Protein AF-A0A166BDX4-F1 (afdb_monomer_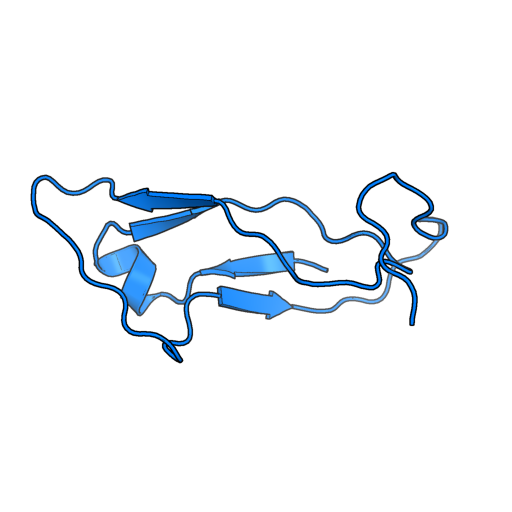lite)

Structure (mmCIF, N/CA/C/O backbone):
data_AF-A0A166BDX4-F1
#
_entry.id   AF-A0A166BDX4-F1
#
loop_
_atom_site.group_PDB
_atom_site.id
_atom_site.type_symbol
_atom_site.label_atom_id
_atom_site.label_alt_id
_atom_site.label_comp_id
_atom_site.label_asym_id
_atom_site.label_entity_id
_atom_site.label_seq_id
_atom_site.pdbx_PDB_ins_code
_atom_site.Cartn_x
_atom_site.Cartn_y
_atom_site.Cartn_z
_atom_site.occupancy
_atom_site.B_iso_or_equiv
_atom_site.auth_seq_id
_atom_site.auth_comp_id
_atom_site.auth_asym_id
_atom_site.auth_atom_id
_atom_site.pdbx_PDB_model_num
ATOM 1 N N . MET A 1 1 ? 9.147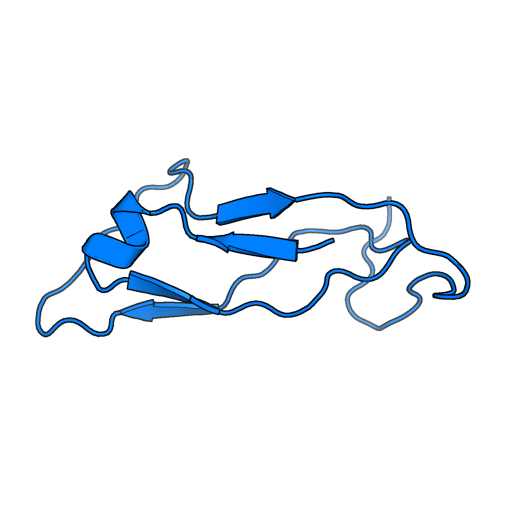 -1.707 -6.816 1.00 91.00 1 MET A N 1
ATOM 2 C CA . MET A 1 1 ? 9.031 -1.523 -5.341 1.00 91.00 1 MET A CA 1
ATOM 3 C C . MET A 1 1 ? 7.814 -2.268 -4.807 1.00 91.00 1 MET A C 1
ATOM 5 O O . MET A 1 1 ? 6.891 -2.518 -5.570 1.00 91.00 1 MET A O 1
ATOM 9 N N . LEU A 1 2 ? 7.776 -2.600 -3.514 1.00 94.31 2 LEU A N 1
ATOM 10 C CA . LEU A 1 2 ? 6.565 -3.098 -2.849 1.00 94.31 2 LEU A CA 1
ATOM 11 C C . LEU A 1 2 ? 6.101 -2.102 -1.791 1.00 94.31 2 LEU A C 1
ATOM 13 O O . LEU A 1 2 ? 6.876 -1.739 -0.913 1.00 94.31 2 LEU A O 1
ATOM 17 N N . TYR A 1 3 ? 4.829 -1.721 -1.824 1.00 96.00 3 TYR A N 1
ATOM 18 C CA . TYR A 1 3 ? 4.209 -0.953 -0.747 1.00 96.00 3 TYR A CA 1
ATOM 19 C C . TYR A 1 3 ? 3.454 -1.913 0.168 1.00 96.00 3 TYR A C 1
ATOM 21 O O . TYR A 1 3 ? 2.720 -2.777 -0.302 1.00 96.00 3 TYR A O 1
ATOM 29 N N . LYS A 1 4 ? 3.670 -1.833 1.481 1.00 95.56 4 LYS A N 1
ATOM 30 C CA . LYS A 1 4 ? 3.003 -2.715 2.450 1.00 95.56 4 LYS A CA 1
ATOM 31 C C . LYS A 1 4 ? 2.391 -1.910 3.591 1.00 95.56 4 LYS A C 1
ATOM 33 O O . LYS A 1 4 ? 2.986 -0.914 4.004 1.00 95.56 4 LYS A O 1
ATOM 38 N N . PRO A 1 5 ? 1.230 -2.326 4.127 1.00 96.12 5 PRO A N 1
ATOM 39 C CA . PRO A 1 5 ? 0.661 -1.684 5.302 1.00 96.12 5 PRO A CA 1
ATOM 40 C C . PRO A 1 5 ? 1.578 -1.878 6.511 1.00 96.12 5 PRO A C 1
ATOM 42 O O . PRO A 1 5 ? 2.301 -2.873 6.627 1.00 96.12 5 PRO A O 1
ATOM 45 N N . ARG A 1 6 ? 1.510 -0.949 7.465 1.00 95.44 6 ARG A N 1
ATOM 46 C CA . ARG A 1 6 ? 2.120 -1.175 8.781 1.00 95.44 6 ARG A CA 1
ATOM 47 C C . ARG A 1 6 ? 1.317 -2.227 9.540 1.00 95.44 6 ARG A C 1
ATOM 49 O O . ARG A 1 6 ? 0.090 -2.196 9.528 1.00 95.44 6 ARG A O 1
ATOM 56 N N . SER A 1 7 ? 2.004 -3.115 10.264 1.00 96.00 7 SER A N 1
ATOM 57 C CA . SER A 1 7 ? 1.341 -4.217 10.982 1.00 96.00 7 SER A CA 1
ATOM 58 C C . SER A 1 7 ? 0.260 -3.733 11.956 1.00 96.00 7 SER A C 1
ATOM 60 O O . SER A 1 7 ? -0.777 -4.372 12.058 1.00 96.00 7 SER A O 1
ATOM 62 N N . THR A 1 8 ? 0.445 -2.581 12.613 1.00 95.25 8 THR A N 1
ATOM 63 C CA . THR A 1 8 ? -0.578 -1.981 13.488 1.00 95.25 8 THR A CA 1
ATOM 64 C C . THR A 1 8 ? -1.892 -1.709 12.755 1.00 95.25 8 THR A C 1
ATOM 66 O O . THR A 1 8 ? -2.939 -2.060 13.278 1.00 95.25 8 THR A O 1
ATOM 69 N N . LEU A 1 9 ? -1.837 -1.147 11.542 1.00 95.38 9 LEU A N 1
ATOM 70 C CA . LEU A 1 9 ? -3.027 -0.856 10.739 1.00 95.38 9 LEU A CA 1
ATOM 71 C C . LEU A 1 9 ? -3.731 -2.156 10.326 1.00 95.38 9 LEU A C 1
ATOM 73 O O . LEU A 1 9 ? -4.938 -2.296 10.503 1.00 95.38 9 LEU A O 1
ATOM 77 N N . LEU A 1 10 ? -2.946 -3.148 9.890 1.00 95.19 10 LEU A N 1
ATOM 78 C CA . LEU A 1 10 ? -3.466 -4.458 9.496 1.00 95.19 10 LEU A CA 1
ATOM 79 C C . LEU A 1 10 ? -4.117 -5.212 10.667 1.00 95.19 10 LEU A C 1
ATOM 81 O O . LEU A 1 10 ? -5.166 -5.823 10.496 1.00 95.19 10 LEU A O 1
ATOM 85 N N . ARG A 1 11 ? -3.536 -5.132 11.873 1.00 96.19 11 ARG A N 1
ATOM 86 C CA . ARG A 1 11 ? -4.114 -5.701 13.107 1.00 96.19 11 ARG A CA 1
ATOM 87 C C . ARG A 1 11 ? -5.390 -4.985 13.553 1.00 96.19 11 ARG A C 1
ATOM 89 O O . ARG A 1 11 ? -6.147 -5.549 14.332 1.00 96.19 11 ARG A O 1
ATOM 96 N N . SER A 1 12 ? -5.634 -3.775 13.058 1.00 96.12 12 SER A N 1
ATOM 97 C CA . SER A 1 12 ? -6.895 -3.048 13.223 1.00 96.12 12 SER A CA 1
ATOM 98 C C . SER A 1 12 ? -7.919 -3.361 12.127 1.00 96.12 12 SER A C 1
ATOM 100 O O . SER A 1 12 ? -8.852 -2.588 11.950 1.00 96.12 12 SER A O 1
ATOM 102 N N . PHE A 1 13 ? -7.752 -4.464 11.388 1.00 97.31 13 PHE A N 1
ATOM 103 C CA . PHE A 1 13 ? -8.623 -4.871 10.277 1.00 97.31 13 PHE A CA 1
ATOM 104 C C . PHE A 1 13 ? -8.642 -3.886 9.100 1.00 97.31 13 PHE A C 1
ATOM 106 O O . PHE A 1 13 ? -9.466 -4.011 8.199 1.00 97.31 13 PHE A O 1
ATOM 113 N N . VAL A 1 14 ? -7.702 -2.939 9.050 1.00 97.44 14 VAL A N 1
ATOM 114 C CA . VAL A 1 14 ? -7.567 -2.002 7.935 1.00 97.44 14 VAL A CA 1
ATOM 115 C C . VAL A 1 14 ? -6.397 -2.418 7.058 1.00 97.44 14 VAL A C 1
ATOM 117 O O . VAL A 1 14 ? -5.254 -2.536 7.497 1.00 97.44 14 VAL A O 1
ATOM 120 N N . SER A 1 15 ? -6.681 -2.635 5.782 1.00 96.62 15 SER A N 1
ATOM 121 C CA . SER A 1 15 ? -5.689 -3.034 4.789 1.00 96.62 15 SER A CA 1
ATOM 122 C C . SER A 1 15 ? -5.363 -1.891 3.835 1.00 96.62 15 SER A C 1
ATOM 124 O O . SER A 1 15 ? -6.215 -1.058 3.531 1.00 96.62 15 SER A O 1
ATOM 126 N N . VAL A 1 16 ? -4.125 -1.889 3.342 1.00 96.75 16 VAL A N 1
ATOM 127 C CA . VAL A 1 16 ? -3.701 -1.095 2.185 1.00 96.75 16 VAL A CA 1
ATOM 128 C C . VAL A 1 16 ? -3.471 -2.085 1.051 1.00 96.75 16 VAL A C 1
ATOM 130 O O . VAL A 1 16 ? -2.599 -2.948 1.158 1.00 96.75 16 VAL A O 1
ATOM 133 N N . GLN A 1 17 ? -4.299 -1.997 0.014 1.00 95.31 17 GLN A N 1
ATOM 134 C CA . GLN A 1 17 ? -4.253 -2.849 -1.169 1.00 95.31 17 GLN A CA 1
ATOM 135 C C . GLN A 1 17 ? -3.367 -2.180 -2.219 1.00 95.31 17 GLN A C 1
ATOM 137 O O . GLN A 1 17 ? -3.581 -1.019 -2.574 1.00 95.31 17 GLN A O 1
ATOM 142 N N . THR A 1 18 ? -2.343 -2.893 -2.682 1.00 93.50 18 THR A N 1
ATOM 143 C CA . THR A 1 18 ? -1.293 -2.331 -3.541 1.00 93.50 18 THR A CA 1
ATOM 144 C C . THR A 1 18 ? -0.838 -3.342 -4.587 1.00 93.50 18 THR A C 1
ATOM 146 O O . THR A 1 18 ? -0.907 -4.551 -4.362 1.00 93.50 18 THR A O 1
ATOM 149 N N . ALA A 1 19 ? -0.274 -2.840 -5.683 1.00 91.44 19 ALA A N 1
ATOM 150 C CA . ALA A 1 19 ? 0.487 -3.621 -6.653 1.00 91.44 19 ALA A CA 1
ATOM 151 C C . ALA A 1 19 ? 1.998 -3.350 -6.510 1.00 91.44 19 ALA A C 1
ATOM 153 O O . ALA A 1 19 ? 2.447 -2.728 -5.539 1.00 91.44 19 ALA A O 1
ATOM 154 N N . VAL A 1 20 ? 2.786 -3.856 -7.458 1.00 92.44 20 VAL A N 1
ATOM 155 C CA . VAL A 1 20 ? 4.208 -3.517 -7.591 1.00 92.44 20 VAL A CA 1
ATOM 156 C C . VAL A 1 20 ? 4.316 -2.086 -8.118 1.00 92.44 20 VAL A C 1
ATOM 158 O O . VAL A 1 20 ? 3.595 -1.720 -9.034 1.00 92.44 20 VAL A O 1
ATOM 161 N N . GLY A 1 21 ? 5.196 -1.278 -7.528 1.00 93.44 21 GLY A N 1
ATOM 162 C CA . GLY A 1 21 ? 5.571 0.015 -8.101 1.00 93.44 21 GLY A CA 1
ATOM 163 C C . GLY A 1 21 ? 6.592 -0.179 -9.217 1.00 93.44 21 GLY A C 1
ATOM 164 O O . GLY A 1 21 ? 7.656 -0.761 -8.955 1.00 93.44 21 GLY A O 1
ATOM 165 N N . ASP A 1 22 ? 6.264 0.299 -10.412 1.00 93.62 22 ASP A N 1
ATOM 166 C CA . ASP A 1 22 ? 7.105 0.220 -11.603 1.00 93.62 22 ASP A CA 1
ATOM 167 C C . ASP A 1 22 ? 8.335 1.142 -11.503 1.00 93.62 22 ASP A C 1
ATOM 169 O O . ASP A 1 22 ? 8.245 2.253 -10.968 1.00 93.62 22 ASP A O 1
ATOM 173 N N . PRO A 1 23 ? 9.511 0.710 -11.986 1.00 94.12 23 PRO A N 1
ATOM 174 C CA . PRO A 1 23 ? 10.692 1.570 -12.048 1.00 94.12 23 PRO A CA 1
ATOM 175 C C . PRO A 1 23 ? 10.468 2.773 -12.958 1.00 94.12 23 PRO A C 1
ATOM 177 O O . PRO A 1 23 ? 9.796 2.661 -13.974 1.00 94.12 23 PRO A O 1
ATOM 180 N N . GLY A 1 24 ? 11.020 3.929 -12.594 1.00 93.19 24 GLY A N 1
ATOM 181 C CA . GLY A 1 24 ? 10.818 5.181 -13.334 1.00 93.19 24 GLY A CA 1
ATOM 182 C C . GLY A 1 24 ? 9.497 5.905 -13.038 1.00 93.19 24 GLY A C 1
ATOM 183 O O . GLY A 1 24 ? 9.330 7.038 -13.481 1.00 93.19 24 GLY A O 1
ATOM 184 N N . PHE A 1 25 ? 8.582 5.315 -12.253 1.00 94.56 25 PHE A N 1
ATOM 185 C CA . PHE A 1 25 ? 7.378 6.024 -11.815 1.00 94.56 25 PHE A CA 1
ATOM 186 C C . PHE A 1 25 ? 7.739 7.263 -10.984 1.00 94.56 25 PHE A C 1
ATOM 188 O O . PHE A 1 25 ? 8.458 7.164 -9.985 1.00 94.56 25 PHE A O 1
ATOM 195 N N . TYR A 1 26 ? 7.175 8.406 -11.366 1.00 95.12 26 TYR A N 1
ATOM 196 C CA . TYR A 1 26 ? 7.215 9.654 -10.618 1.00 95.12 26 TYR A CA 1
ATOM 197 C C . TYR A 1 26 ? 5.792 10.185 -10.450 1.00 95.12 26 TYR A C 1
ATOM 199 O O . TYR A 1 26 ? 5.044 10.316 -11.419 1.00 95.12 26 TYR A O 1
ATOM 207 N N . GLY A 1 27 ? 5.428 10.496 -9.209 1.00 94.69 27 GLY A N 1
ATOM 208 C CA . GLY A 1 27 ? 4.142 11.096 -8.883 1.00 94.69 27 GLY A CA 1
ATOM 209 C C . GLY A 1 27 ? 3.651 10.752 -7.484 1.00 94.69 27 GLY A C 1
ATOM 210 O O . GLY A 1 27 ? 4.321 10.069 -6.696 1.00 94.69 27 GLY A O 1
ATOM 211 N N . THR A 1 28 ? 2.449 11.221 -7.167 1.00 94.75 28 THR A N 1
ATOM 212 C CA . THR A 1 28 ? 1.815 10.969 -5.877 1.00 94.75 28 THR A CA 1
ATOM 213 C C . THR A 1 28 ? 1.325 9.525 -5.785 1.00 94.75 28 THR A C 1
ATOM 215 O O . THR A 1 28 ? 0.505 9.060 -6.574 1.00 94.75 28 THR A O 1
ATOM 218 N N . LEU A 1 29 ? 1.784 8.798 -4.763 1.00 93.94 29 LEU A N 1
ATOM 219 C CA . LEU A 1 29 ? 1.342 7.424 -4.532 1.00 93.94 29 LEU A CA 1
ATOM 220 C C . LEU A 1 29 ? -0.123 7.379 -4.09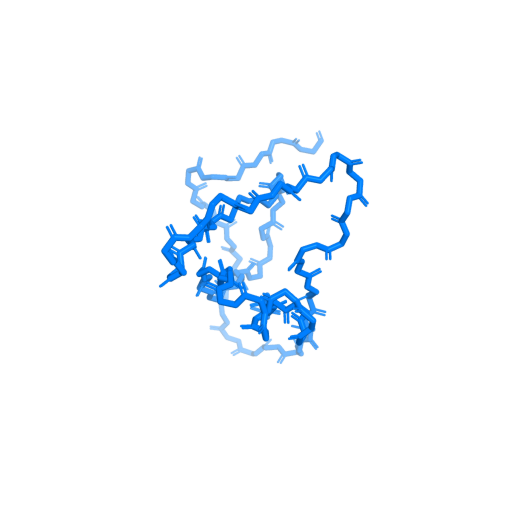3 1.00 93.94 29 LEU A C 1
ATOM 222 O O . LEU A 1 29 ? -0.502 7.938 -3.061 1.00 93.94 29 LEU A O 1
ATOM 226 N N . MET A 1 30 ? -0.928 6.637 -4.847 1.00 92.88 30 MET A N 1
ATOM 227 C CA . MET A 1 30 ? -2.327 6.374 -4.535 1.00 92.88 30 MET A CA 1
ATOM 228 C C . MET A 1 30 ? -2.499 4.967 -3.966 1.00 92.88 30 MET A C 1
ATOM 230 O O . MET A 1 30 ? -1.986 3.991 -4.512 1.00 92.88 30 MET A O 1
ATOM 234 N N . PHE A 1 31 ? -3.261 4.849 -2.878 1.00 94.19 31 PHE A N 1
ATOM 235 C CA . PHE A 1 31 ? -3.514 3.575 -2.210 1.00 94.19 31 PHE A CA 1
ATOM 236 C C . PHE A 1 31 ? -5.005 3.335 -2.018 1.00 94.19 31 PHE A C 1
ATOM 238 O O . PHE A 1 31 ? -5.728 4.212 -1.546 1.00 94.19 31 PHE A O 1
ATOM 245 N N . LEU A 1 32 ? -5.446 2.110 -2.306 1.00 96.19 32 LEU A N 1
ATOM 246 C CA . LEU A 1 32 ? -6.765 1.645 -1.900 1.00 96.19 32 LEU A CA 1
ATOM 247 C C . LEU A 1 32 ? -6.699 1.210 -0.434 1.00 96.19 32 LEU A C 1
ATOM 249 O O . LEU A 1 32 ? -5.986 0.269 -0.082 1.00 96.19 32 LEU A O 1
ATOM 253 N N . ILE A 1 33 ? -7.453 1.896 0.420 1.00 96.19 33 ILE A N 1
ATOM 254 C CA . ILE A 1 33 ? -7.605 1.545 1.832 1.00 96.19 33 ILE A CA 1
ATOM 255 C C . ILE A 1 33 ? -8.955 0.865 2.005 1.00 96.19 33 ILE A C 1
ATOM 257 O O . ILE A 1 33 ? -9.973 1.388 1.558 1.00 96.19 33 ILE A O 1
ATOM 261 N N . TYR A 1 34 ? -8.963 -0.286 2.670 1.00 97.56 34 TYR A N 1
ATOM 262 C CA . TYR A 1 34 ? -10.187 -1.032 2.933 1.00 97.56 34 TYR A CA 1
ATOM 263 C C . TYR A 1 34 ? -10.274 -1.430 4.403 1.00 97.56 34 TYR A C 1
ATOM 265 O O . TYR A 1 34 ? -9.333 -2.026 4.939 1.00 97.56 34 TYR A O 1
ATOM 273 N N . ASN A 1 35 ? -11.405 -1.108 5.031 1.00 97.62 35 ASN A N 1
ATOM 274 C CA . ASN A 1 35 ? -11.743 -1.515 6.388 1.00 97.62 35 ASN A CA 1
ATOM 275 C C . ASN A 1 35 ? -12.538 -2.827 6.344 1.00 97.62 35 ASN A C 1
ATOM 277 O O . ASN A 1 35 ? -13.647 -2.857 5.823 1.00 97.62 35 ASN A O 1
ATOM 281 N N . HIS A 1 36 ? -11.956 -3.899 6.879 1.00 97.75 36 HIS A N 1
ATOM 282 C CA . HIS A 1 36 ? -12.593 -5.215 7.003 1.00 97.75 36 HIS A CA 1
ATOM 283 C C . HIS A 1 36 ? -13.365 -5.380 8.318 1.00 97.75 36 HIS A C 1
ATOM 285 O O . HIS A 1 36 ? -13.989 -6.416 8.522 1.00 97.75 36 HIS A O 1
ATOM 291 N N . GLY A 1 37 ? -13.274 -4.414 9.236 1.00 95.88 37 GLY A N 1
ATOM 292 C CA . GLY A 1 37 ? -13.962 -4.454 10.521 1.00 95.88 37 GLY A CA 1
ATOM 293 C C . GLY A 1 37 ? -15.411 -3.976 10.441 1.00 95.88 37 GLY A C 1
ATOM 294 O O . GLY A 1 37 ? -15.827 -3.329 9.486 1.00 95.88 37 GLY A O 1
ATOM 295 N N . GLU A 1 38 ? -16.168 -4.254 11.500 1.00 97.50 38 GLU A N 1
ATOM 296 C CA . GLU A 1 38 ? -17.573 -3.837 11.636 1.00 97.50 38 GLU A CA 1
ATOM 297 C C . GLU A 1 38 ? -17.734 -2.402 12.165 1.00 97.50 38 GLU A C 1
ATOM 299 O O . GLU A 1 38 ? -18.839 -1.865 12.195 1.00 97.50 38 GLU A O 1
ATOM 304 N N . PHE A 1 39 ? -16.635 -1.774 12.593 1.00 96.25 39 PHE A N 1
ATOM 305 C CA . PHE A 1 39 ? -16.627 -0.445 13.201 1.00 96.25 39 PHE A CA 1
ATOM 306 C C . PHE A 1 39 ? -15.838 0.553 12.360 1.00 96.25 39 PHE A C 1
ATOM 308 O O . PHE A 1 39 ? -14.857 0.199 11.700 1.00 96.25 39 PHE A O 1
ATOM 315 N N . ASP A 1 40 ? -16.224 1.824 12.457 1.00 96.69 40 ASP A N 1
ATOM 316 C CA . ASP A 1 40 ? -15.507 2.925 11.824 1.00 96.69 40 ASP A CA 1
ATOM 317 C C . ASP A 1 40 ? -14.056 3.010 12.309 1.00 96.69 40 ASP A C 1
ATOM 319 O O . ASP A 1 40 ? -13.771 3.035 13.509 1.00 96.69 40 ASP A O 1
ATOM 323 N N . TYR A 1 41 ? -13.131 3.151 11.359 1.00 95.56 41 TYR A N 1
ATOM 324 C CA . TYR A 1 41 ? -11.725 3.418 11.634 1.00 95.56 41 TYR A CA 1
ATOM 325 C C . TYR A 1 41 ? -11.343 4.809 11.128 1.00 95.56 41 TYR A C 1
ATOM 327 O O . TYR A 1 41 ? -11.520 5.129 9.953 1.00 95.56 41 TYR A O 1
ATOM 335 N N . LYS A 1 42 ? -10.789 5.649 12.007 1.00 95.50 42 LYS A N 1
ATOM 336 C CA . LYS A 1 42 ? -10.372 7.015 11.662 1.00 95.50 42 LYS A CA 1
ATOM 337 C C . LYS A 1 42 ? -8.870 7.066 11.412 1.00 95.50 42 LYS A C 1
ATOM 339 O O . LYS A 1 42 ? -8.086 6.784 12.312 1.00 95.50 42 LYS A O 1
ATOM 344 N N . ILE A 1 43 ? -8.484 7.485 10.209 1.00 93.12 43 ILE A N 1
ATOM 345 C CA . ILE A 1 43 ? -7.092 7.770 9.843 1.00 93.12 43 ILE A CA 1
ATOM 346 C C . ILE A 1 43 ? -6.879 9.279 9.917 1.00 93.12 43 ILE A C 1
ATOM 348 O O . ILE A 1 43 ? -7.654 10.048 9.344 1.00 93.12 43 ILE A O 1
ATOM 352 N N . LYS A 1 44 ? -5.828 9.723 10.60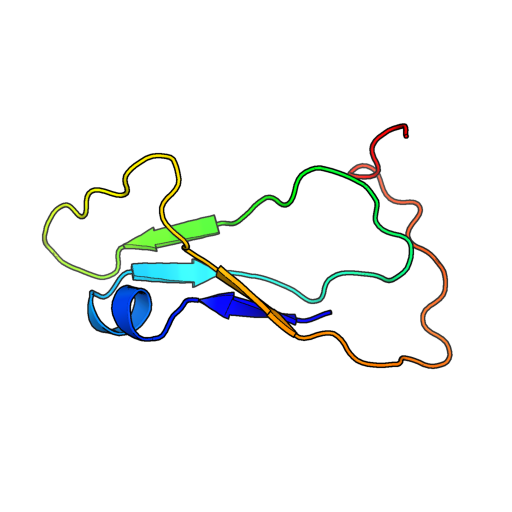8 1.00 95.00 44 LYS A N 1
ATOM 353 C CA . LYS A 1 44 ? -5.470 11.139 10.681 1.00 95.00 44 LYS A CA 1
ATOM 354 C C . LYS A 1 44 ? -4.510 11.500 9.548 1.00 95.00 44 LYS A C 1
ATOM 356 O O . LYS A 1 44 ? -3.607 10.742 9.199 1.00 95.00 44 LYS A O 1
ATOM 361 N N . LYS A 1 45 ? -4.651 12.709 8.996 1.00 95.44 45 LYS A N 1
ATOM 362 C CA . LYS A 1 45 ? -3.663 13.258 8.056 1.00 95.44 45 LYS A CA 1
ATOM 363 C C . LYS A 1 45 ? -2.270 13.263 8.701 1.00 95.44 45 LYS A C 1
ATOM 365 O O . LYS A 1 45 ? -2.099 13.788 9.800 1.00 95.44 45 LYS A O 1
ATOM 370 N N . GLY A 1 46 ? -1.292 12.703 7.991 1.00 94.81 46 GLY A N 1
ATOM 371 C CA . GLY A 1 46 ? 0.081 12.526 8.471 1.00 94.81 46 GLY A CA 1
ATOM 372 C C . GLY A 1 46 ? 0.355 11.165 9.118 1.00 94.81 46 GLY A C 1
ATOM 373 O O . GLY A 1 46 ? 1.516 10.853 9.380 1.00 94.81 46 GLY A O 1
ATOM 374 N N . ASP A 1 47 ? -0.666 10.328 9.337 1.00 94.50 47 ASP A N 1
ATOM 375 C CA . ASP A 1 47 ? -0.447 8.965 9.811 1.00 94.50 47 ASP A CA 1
ATOM 376 C C . ASP A 1 47 ? 0.296 8.133 8.762 1.00 94.50 47 ASP A C 1
ATOM 378 O O . ASP A 1 47 ? -0.003 8.140 7.567 1.00 94.50 47 ASP A O 1
ATOM 382 N N . ARG A 1 48 ? 1.269 7.353 9.234 1.00 95.56 48 ARG A N 1
ATOM 383 C CA . ARG A 1 48 ? 2.000 6.407 8.390 1.00 95.56 48 ARG A CA 1
ATOM 384 C C . ARG A 1 48 ? 1.125 5.185 8.129 1.00 95.56 48 ARG A C 1
ATOM 386 O O . ARG A 1 48 ? 1.013 4.326 9.004 1.00 95.56 48 ARG A O 1
ATOM 393 N N . ILE A 1 49 ? 0.550 5.100 6.934 1.00 95.25 49 ILE A N 1
ATOM 394 C CA . ILE A 1 49 ? -0.366 4.016 6.539 1.00 95.25 49 ILE A CA 1
ATOM 395 C C . ILE A 1 49 ? 0.312 2.891 5.745 1.00 95.25 49 ILE A C 1
ATOM 397 O O . ILE A 1 49 ? -0.105 1.737 5.824 1.00 95.25 49 ILE A O 1
ATOM 401 N N . ALA A 1 50 ? 1.404 3.200 5.049 1.00 95.31 50 ALA A N 1
ATOM 402 C CA . ALA A 1 50 ? 2.169 2.260 4.243 1.00 95.31 50 ALA A CA 1
ATOM 403 C C . ALA A 1 50 ? 3.675 2.508 4.399 1.00 95.31 50 ALA A C 1
ATOM 405 O O . ALA A 1 50 ? 4.105 3.542 4.914 1.00 95.31 50 ALA A O 1
ATOM 406 N N . GLN A 1 51 ? 4.470 1.540 3.961 1.00 95.62 51 GLN A N 1
ATOM 407 C CA . GLN A 1 51 ? 5.921 1.629 3.844 1.00 95.62 51 GLN A CA 1
ATOM 408 C C . GLN A 1 51 ? 6.357 1.046 2.501 1.00 95.62 51 GLN A C 1
ATOM 410 O O . GLN A 1 51 ? 5.782 0.055 2.047 1.00 95.62 51 GLN A O 1
ATOM 415 N N . GLY A 1 52 ? 7.357 1.664 1.874 1.00 95.75 52 GLY A N 1
ATOM 416 C CA . GLY A 1 52 ? 7.990 1.147 0.667 1.00 95.75 52 GLY A CA 1
ATOM 417 C C . GLY A 1 52 ? 9.139 0.209 1.016 1.00 95.75 52 GLY A C 1
ATOM 418 O O . GLY A 1 52 ? 9.947 0.509 1.891 1.00 95.75 52 GLY A O 1
ATOM 419 N N . VAL A 1 53 ? 9.219 -0.916 0.316 1.00 95.62 53 VAL A N 1
ATOM 420 C CA . VAL A 1 53 ? 10.384 -1.796 0.289 1.00 95.62 53 VAL A CA 1
ATOM 421 C C . VAL A 1 53 ? 10.940 -1.757 -1.128 1.00 95.62 53 VAL A 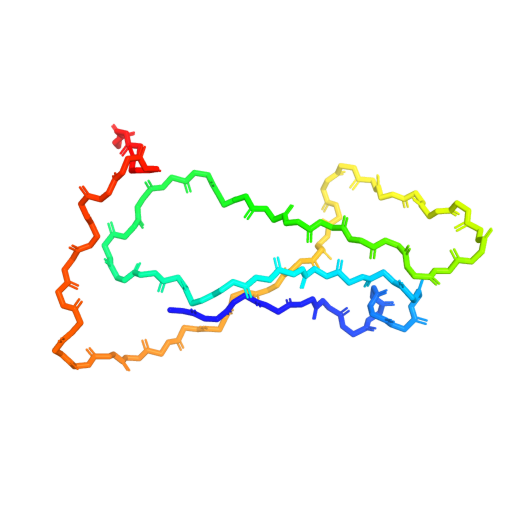C 1
ATOM 423 O O . VAL A 1 53 ? 10.242 -2.078 -2.099 1.00 95.62 53 VAL A O 1
ATOM 426 N N . VAL A 1 54 ? 12.173 -1.276 -1.244 1.00 94.06 54 VAL A N 1
ATOM 427 C CA . VAL A 1 54 ? 12.856 -1.047 -2.517 1.00 94.06 54 VAL A CA 1
ATOM 428 C C . VAL A 1 54 ? 13.811 -2.202 -2.770 1.00 94.06 54 VAL A C 1
ATOM 430 O O . VAL A 1 54 ? 14.481 -2.674 -1.855 1.00 94.06 54 VAL A O 1
ATOM 433 N N . PHE A 1 55 ? 13.846 -2.657 -4.014 1.00 91.94 55 PHE A N 1
ATOM 434 C CA . PHE A 1 55 ? 14.699 -3.742 -4.470 1.00 91.94 55 PHE A CA 1
ATOM 435 C C . PHE A 1 55 ? 15.294 -3.332 -5.809 1.00 91.94 55 PHE A C 1
ATOM 437 O O . PHE A 1 55 ? 14.638 -2.623 -6.577 1.00 91.94 55 PHE A O 1
ATOM 444 N N . GLU A 1 56 ? 16.504 -3.802 -6.084 1.00 92.38 56 GLU A N 1
ATOM 445 C CA . GLU A 1 56 ? 17.070 -3.738 -7.424 1.00 92.38 56 GLU A CA 1
ATOM 446 C C . GLU A 1 56 ? 16.308 -4.698 -8.343 1.00 92.38 56 GLU A C 1
ATOM 448 O O . GLU A 1 56 ? 15.922 -5.798 -7.937 1.00 92.38 56 GLU A O 1
ATOM 453 N N . VAL A 1 57 ? 16.052 -4.263 -9.573 1.00 89.69 57 VAL A N 1
ATOM 454 C CA . VAL A 1 57 ? 15.332 -5.043 -10.580 1.00 89.69 57 VAL A CA 1
ATOM 455 C C . VAL A 1 57 ? 16.085 -4.976 -11.901 1.00 89.69 57 VAL A C 1
ATOM 457 O O . VAL A 1 57 ? 16.637 -3.939 -12.257 1.00 89.69 57 VAL A O 1
ATOM 460 N N . ILE A 1 58 ? 16.104 -6.093 -12.626 1.00 89.69 58 ILE A N 1
ATOM 461 C CA . ILE A 1 58 ? 16.774 -6.222 -13.922 1.00 89.69 58 ILE A CA 1
ATOM 462 C C . ILE A 1 58 ? 15.705 -6.504 -14.980 1.00 89.69 58 ILE A C 1
ATOM 464 O O . ILE A 1 58 ? 14.897 -7.414 -14.812 1.00 89.69 58 ILE A O 1
ATOM 468 N N . GLY A 1 59 ? 15.713 -5.737 -16.075 1.00 84.62 59 GLY A N 1
ATOM 469 C CA . GLY A 1 59 ? 14.875 -6.000 -17.254 1.00 84.62 59 GLY A CA 1
ATOM 470 C C . GLY A 1 59 ? 13.422 -5.512 -17.184 1.00 84.62 59 GLY A C 1
ATOM 471 O O . GLY A 1 59 ? 12.595 -5.986 -17.953 1.00 84.62 59 GLY A O 1
ATOM 472 N N . SER A 1 60 ? 13.088 -4.581 -16.289 1.00 80.88 60 SER A N 1
ATOM 473 C CA . SER A 1 60 ? 11.714 -4.087 -16.082 1.00 80.88 60 SER A CA 1
ATOM 474 C C . SER A 1 60 ? 11.298 -2.896 -16.957 1.00 80.88 60 SER A C 1
ATOM 476 O O . SER A 1 60 ? 10.124 -2.544 -16.958 1.00 80.88 60 SER A O 1
ATOM 478 N N . GLY A 1 61 ? 12.236 -2.254 -17.665 1.00 87.94 61 GLY A N 1
ATOM 479 C CA . GLY A 1 61 ? 11.981 -0.984 -18.357 1.00 87.94 61 GLY A CA 1
ATOM 480 C C . GLY A 1 61 ? 11.683 0.178 -17.398 1.00 87.94 61 GLY A C 1
ATOM 481 O O . GLY A 1 61 ? 11.838 0.038 -16.181 1.00 87.94 61 GLY A O 1
ATOM 482 N N . GLU A 1 62 ? 11.272 1.313 -17.967 1.00 91.88 62 GLU A N 1
ATOM 483 C CA . GLU A 1 62 ? 10.834 2.510 -17.241 1.00 91.88 62 GLU A CA 1
ATOM 484 C C . GLU A 1 62 ? 9.341 2.765 -17.470 1.00 91.88 62 GLU A C 1
ATOM 486 O O . GLU A 1 62 ? 8.816 2.567 -18.569 1.00 91.88 62 GLU A O 1
ATOM 491 N N . TYR A 1 63 ? 8.655 3.206 -16.420 1.00 94.12 63 TYR A N 1
ATOM 492 C CA . TYR A 1 63 ? 7.236 3.508 -16.446 1.00 94.12 63 TYR A CA 1
ATOM 493 C C . TYR A 1 63 ? 6.947 4.737 -17.313 1.00 94.12 63 TYR A C 1
ATOM 495 O O . TYR A 1 63 ? 7.484 5.818 -17.093 1.00 94.12 63 TYR A O 1
ATOM 503 N N . ASN A 1 64 ? 6.039 4.576 -18.272 1.00 94.31 64 ASN A N 1
ATOM 504 C CA . ASN A 1 64 ? 5.586 5.623 -19.192 1.00 94.31 64 ASN A CA 1
ATOM 505 C C . ASN A 1 64 ? 4.049 5.664 -19.314 1.00 94.31 64 ASN A C 1
ATOM 507 O O . ASN A 1 64 ? 3.504 6.083 -20.336 1.00 94.31 64 ASN A O 1
ATOM 511 N N . GLY A 1 65 ? 3.347 5.168 -18.290 1.00 94.00 65 GLY A N 1
ATOM 512 C CA . GLY A 1 65 ? 1.890 5.090 -18.270 1.00 94.00 65 GLY A CA 1
ATOM 513 C C . GLY A 1 65 ? 1.202 6.403 -17.883 1.00 94.00 65 GLY A C 1
ATOM 514 O O . GLY A 1 65 ? 1.833 7.402 -17.548 1.00 94.00 65 GLY A O 1
ATOM 515 N N . SER A 1 66 ? -0.133 6.388 -17.889 1.00 95.25 66 SER A N 1
ATOM 516 C CA . SER A 1 66 ? -0.975 7.580 -17.697 1.00 95.25 66 SER A CA 1
ATOM 517 C C . SER A 1 66 ? -0.953 8.186 -16.292 1.00 95.25 66 SER A C 1
ATOM 519 O O . SER A 1 66 ? -1.483 9.275 -16.108 1.00 95.25 66 SER A O 1
ATOM 521 N N . TYR A 1 67 ? -0.408 7.480 -15.299 1.00 94.06 67 TYR A N 1
ATOM 522 C CA . TYR A 1 67 ? -0.293 7.978 -13.924 1.00 94.06 67 TYR A CA 1
ATOM 523 C C . TYR A 1 67 ? 1.034 8.706 -13.665 1.00 94.06 67 TYR A C 1
ATOM 525 O O . TYR A 1 67 ? 1.283 9.105 -12.533 1.00 94.06 67 TYR A O 1
ATOM 533 N N . GLN A 1 68 ? 1.885 8.855 -14.685 1.00 96.31 68 GLN A N 1
ATOM 534 C CA . GLN A 1 68 ? 3.137 9.593 -14.570 1.00 96.31 68 GLN A CA 1
ATOM 535 C C . GLN A 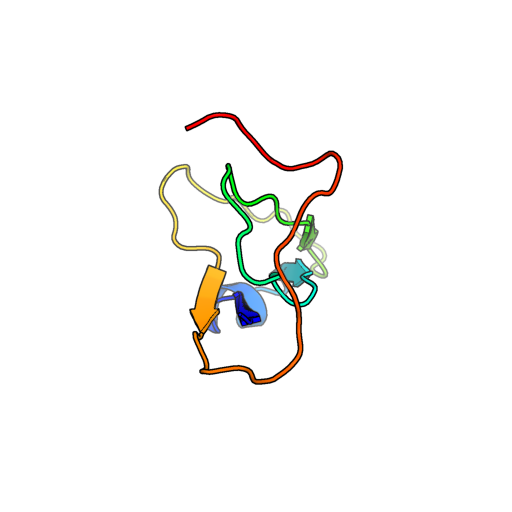1 68 ? 2.850 11.091 -14.425 1.00 96.31 68 GLN A C 1
ATOM 537 O O . GLN A 1 68 ? 2.182 11.686 -15.273 1.00 96.31 68 GLN A O 1
ATOM 542 N N . GLU A 1 69 ? 3.372 11.700 -13.365 1.00 96.00 69 GLU A N 1
ATOM 543 C CA . GLU A 1 69 ? 3.312 13.146 -13.153 1.00 96.00 69 GLU A CA 1
ATOM 544 C C . GLU A 1 69 ? 4.541 13.838 -13.765 1.00 96.00 69 GLU A C 1
ATOM 546 O O . GLU A 1 69 ? 5.578 13.217 -14.010 1.00 96.00 69 GLU A O 1
ATOM 551 N N . SER A 1 70 ? 4.417 15.138 -14.039 1.00 90.31 70 SER A N 1
ATOM 552 C CA . SER A 1 70 ? 5.556 15.979 -14.411 1.00 90.31 70 SER A CA 1
ATOM 553 C C . SER A 1 70 ? 6.392 16.305 -13.177 1.00 90.31 70 SER A C 1
ATOM 555 O O . SER A 1 70 ? 5.820 16.647 -12.141 1.00 90.31 70 SER A O 1
ATOM 557 N N . GLU A 1 71 ? 7.714 16.243 -13.318 1.00 74.12 71 GLU A N 1
ATOM 558 C CA . GLU A 1 71 ? 8.669 16.673 -12.288 1.00 74.12 71 GLU A CA 1
ATOM 559 C C . GLU A 1 71 ? 8.642 18.187 -12.026 1.00 74.12 71 GLU A C 1
ATOM 561 O O . GLU A 1 71 ? 8.392 18.960 -12.984 1.00 74.12 71 GLU A O 1
#

Secondary structure (DSSP, 8-state):
-EEEE-HHHHHTTEEEE--BPPTT--SPPP-EEEE-SSS--PPPTT---EEEE----SS-----STTPPP-

pLDDT: mean 94.06, std 3.68, range [74.12, 97.75]

Organism: NCBI:txid49547

Foldseek 3Di:
DDKAFDVVCVVQQKGWDDDDDAAQADDDDDTDIDRPDPDDDDDDPPDDGIDDDDDDDPPRDHDDDPRHDDD

InterPro domains:
  IPR011962 dCTP deaminase [PF22769] (4-55)
  IPR033704 dUTPase, trimeric [cd07557] (1-54)
  IPR036157 dUTPase-like superfamily [G3DSA:2.70.40.10] (1-71)
  IPR036157 dUTPase-like superfamily [SSF51283] (3-70)

Sequence (71 aa):
MLYKPRSTLLRSFVSVQTAVGDPGFYGTLMFLIYNHGEFDYKIKKGDRIAQGVVFEVIGSGEYNGSYQESE

Radius of gyration: 14.44 Å; chains: 1; bounding box: 35×23×33 Å